Protein AF-A0A8H8QQM5-F1 (afdb_monomer_lite)

Sequence (157 aa):
MSEPQSWDVLRRKTRNLESTIDARLTSYSQLASKIARSADAPSTSSSAPGSAGIYADHTTLDMDASSPPSRKEDLSEHLELESELDSLINQLSEAVDALTTKLDDPETPPTSAQLHAVQRHREVLFDFTRDFRRSKTNLRHAIDRRDLLGNVQGDIK

Organism: NCBI:txid307758

Foldseek 3Di:
DPDLCDLVNLLVVLVVLLVVLVVLLVVLLVLLVVLLVVLVDDP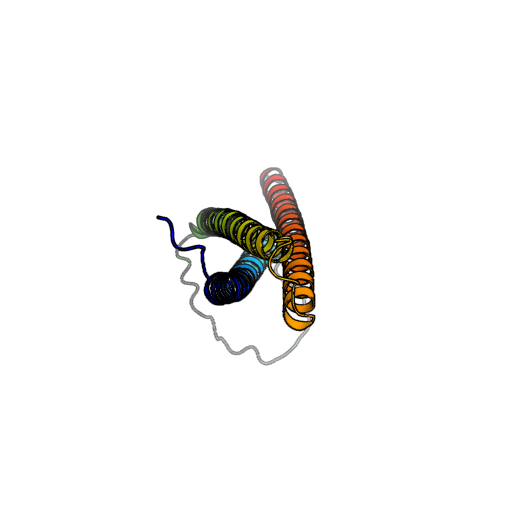PPDDDDDDDDDDDDPPPPDPPCPDDPCNVVSVVVNVVSLVVSVVSLVVSVVSLVSLVVVCVPPVDHDDPVSVVSSVVSVVSSVVSVVSSVVSVVSSVVSVVSSVVVVVVVVPPD

pLDDT: mean 77.69, std 18.28, range [33.56, 96.12]

InterPro domains:
  IPR023601 Golgi SNAP receptor complex, subunit 1 [PTHR21094] (2-156)
  IPR060289 Golgi SNAP receptor complex member, N-terminal domain [PF27017] (6-156)

Radius of gyration: 24.48 Å; chains: 1; bounding box: 76×26×63 Å

Structure (mmCIF, N/CA/C/O backbone):
data_AF-A0A8H8QQM5-F1
#
_entry.id   AF-A0A8H8QQM5-F1
#
loop_
_atom_site.group_PDB
_atom_site.id
_atom_site.type_symbol
_atom_site.label_atom_id
_atom_site.label_alt_id
_atom_site.label_comp_id
_atom_site.label_asym_id
_atom_site.label_entity_id
_atom_site.label_seq_id
_atom_site.pdbx_PDB_ins_code
_atom_site.Cartn_x
_atom_site.Cartn_y
_atom_site.Cartn_z
_atom_site.occupancy
_atom_site.B_iso_or_equiv
_atom_site.auth_seq_id
_atom_site.auth_comp_id
_atom_site.auth_asym_id
_atom_site.auth_atom_id
_atom_site.pdbx_PDB_model_num
ATOM 1 N N . MET A 1 1 ? -27.588 -15.319 13.667 1.00 33.56 1 MET A N 1
ATOM 2 C CA . MET A 1 1 ? -27.041 -14.366 14.652 1.00 33.56 1 MET A CA 1
ATOM 3 C C . MET A 1 1 ? -25.560 -14.242 14.354 1.00 33.56 1 MET A C 1
ATOM 5 O O . MET A 1 1 ? -24.809 -15.128 14.730 1.00 33.56 1 MET A O 1
ATOM 9 N N . SER A 1 2 ? -25.161 -13.251 13.556 1.00 38.47 2 SER A N 1
ATOM 10 C CA . SER A 1 2 ? -23.743 -13.023 13.265 1.00 38.47 2 SER A CA 1
ATOM 11 C C . SER A 1 2 ? -23.111 -12.428 14.517 1.00 38.47 2 SER A C 1
ATOM 13 O O . SER A 1 2 ? -23.523 -11.344 14.928 1.00 38.47 2 SER A O 1
ATOM 15 N N . GLU A 1 3 ? -22.179 -13.142 15.153 1.00 47.31 3 GLU A N 1
ATOM 16 C CA . GLU A 1 3 ? -21.373 -12.558 16.226 1.00 47.31 3 GLU A CA 1
ATOM 17 C C . GLU A 1 3 ? -20.764 -11.254 15.698 1.00 47.31 3 GLU A C 1
ATOM 19 O O . GLU A 1 3 ? -20.135 -11.266 14.631 1.00 47.31 3 GLU A O 1
ATOM 24 N N . PRO A 1 4 ? -20.977 -10.112 16.375 1.00 56.81 4 PRO A N 1
ATOM 25 C CA . PRO A 1 4 ? -20.314 -8.884 15.985 1.00 56.81 4 PRO A CA 1
ATOM 26 C C . PRO A 1 4 ? -18.817 -9.169 16.042 1.00 56.81 4 PRO A C 1
ATOM 28 O O . PRO A 1 4 ? -18.310 -9.536 17.101 1.00 56.81 4 PRO A O 1
ATOM 31 N N . GLN A 1 5 ? -18.124 -9.057 14.904 1.00 66.31 5 GLN A N 1
ATOM 32 C CA . GLN A 1 5 ? -16.678 -9.251 14.871 1.00 66.31 5 GLN A CA 1
ATOM 33 C C . GLN A 1 5 ? -16.055 -8.438 16.010 1.00 66.31 5 GLN A C 1
ATOM 35 O O . GLN A 1 5 ? -16.227 -7.218 16.079 1.00 66.31 5 GLN A O 1
ATOM 40 N N . SER A 1 6 ? -15.418 -9.143 16.946 1.00 80.94 6 SER A N 1
ATOM 41 C CA . SER A 1 6 ? -14.879 -8.532 18.155 1.00 80.94 6 SER A CA 1
ATOM 42 C C . SER A 1 6 ? -13.797 -7.527 17.772 1.00 80.94 6 SER A C 1
ATOM 44 O O . SER A 1 6 ? -12.956 -7.808 16.915 1.00 80.94 6 SER A O 1
ATOM 46 N N . TRP A 1 7 ? -13.812 -6.360 18.415 1.00 83.81 7 TRP A N 1
ATOM 47 C CA . TRP A 1 7 ? -12.834 -5.288 18.227 1.00 83.81 7 TRP A CA 1
ATOM 48 C C . TRP A 1 7 ? -11.385 -5.805 18.171 1.00 83.81 7 TRP A C 1
ATOM 50 O O . TRP A 1 7 ? -10.609 -5.444 17.285 1.00 83.81 7 TRP A O 1
ATOM 60 N N . ASP A 1 8 ? -11.038 -6.729 19.070 1.00 84.12 8 ASP A N 1
ATOM 61 C CA . ASP A 1 8 ? -9.699 -7.316 19.152 1.00 84.12 8 ASP A CA 1
ATOM 62 C C . ASP A 1 8 ? -9.349 -8.219 17.966 1.00 84.12 8 ASP A C 1
ATOM 64 O O . ASP A 1 8 ? -8.169 -8.411 17.659 1.00 84.12 8 ASP A O 1
ATOM 68 N N . VAL A 1 9 ? -10.355 -8.806 17.315 1.00 88.12 9 VAL A N 1
ATOM 69 C CA . VAL A 1 9 ? -10.183 -9.623 16.108 1.00 88.12 9 VAL A CA 1
ATOM 70 C C . VAL A 1 9 ? -9.890 -8.718 14.922 1.00 88.12 9 VAL A C 1
ATOM 72 O O . VAL A 1 9 ? -8.890 -8.941 14.239 1.00 88.12 9 VAL A O 1
ATOM 75 N N . LEU A 1 10 ? -10.689 -7.662 14.719 1.00 87.12 10 LEU A N 1
ATOM 76 C CA . LEU A 1 10 ? -10.424 -6.686 13.660 1.00 87.12 10 LEU A CA 1
ATOM 77 C C . LEU A 1 10 ? -9.056 -6.033 13.850 1.00 87.12 10 LEU A C 1
ATOM 79 O O . LEU A 1 10 ? -8.262 -6.001 12.920 1.00 87.12 10 LEU A O 1
ATOM 83 N N . ARG A 1 11 ? -8.719 -5.611 15.071 1.00 87.75 11 ARG A N 1
ATOM 84 C CA . ARG A 1 11 ? -7.431 -4.969 15.354 1.00 87.75 11 ARG A CA 1
ATOM 85 C C . ARG A 1 11 ? -6.241 -5.883 15.066 1.00 87.75 11 ARG A C 1
ATOM 87 O O . ARG A 1 11 ? -5.220 -5.434 14.542 1.00 87.75 11 ARG A O 1
ATOM 94 N N . ARG A 1 12 ? -6.344 -7.170 15.415 1.00 89.75 12 ARG A N 1
ATOM 95 C CA . ARG A 1 12 ? -5.314 -8.164 15.072 1.00 89.75 12 ARG A CA 1
ATOM 96 C C . ARG A 1 12 ? -5.220 -8.371 13.563 1.00 89.75 12 ARG A C 1
ATOM 98 O O . ARG A 1 12 ? -4.106 -8.412 13.049 1.00 89.75 12 ARG A O 1
ATOM 105 N N . LYS A 1 13 ? -6.360 -8.446 12.867 1.00 90.94 13 LYS A N 1
ATOM 106 C CA . LYS A 1 13 ? -6.416 -8.542 11.402 1.00 90.94 13 LYS A CA 1
ATOM 107 C C . LYS A 1 13 ? -5.733 -7.340 10.743 1.00 90.94 13 LYS A C 1
ATOM 109 O O . LYS A 1 13 ? -4.863 -7.547 9.908 1.00 90.94 13 LYS A O 1
ATOM 114 N N . THR A 1 14 ? -6.043 -6.115 11.170 1.00 92.75 14 THR A N 1
ATOM 115 C CA . THR A 1 14 ? -5.428 -4.875 10.666 1.00 92.75 14 THR A CA 1
ATOM 116 C C . THR A 1 14 ? -3.909 -4.913 10.806 1.00 92.75 14 THR A C 1
ATOM 118 O O . THR A 1 14 ? -3.206 -4.729 9.821 1.00 92.75 14 THR A O 1
ATOM 121 N N . ARG A 1 15 ? -3.379 -5.268 11.984 1.00 92.31 15 ARG A N 1
ATOM 122 C CA . ARG A 1 15 ? -1.922 -5.393 12.182 1.00 92.31 15 ARG A CA 1
ATOM 123 C C . ARG A 1 15 ? -1.267 -6.471 11.323 1.00 92.31 15 ARG A C 1
ATOM 125 O O . ARG A 1 15 ? -0.131 -6.309 10.892 1.00 92.31 15 ARG A O 1
ATOM 132 N N . ASN A 1 16 ? -1.957 -7.587 11.105 1.00 94.38 16 ASN A N 1
ATOM 133 C CA . ASN A 1 16 ? -1.450 -8.650 10.244 1.00 94.38 16 ASN A CA 1
ATOM 134 C C . ASN A 1 16 ? -1.385 -8.188 8.777 1.00 94.38 16 ASN A C 1
ATOM 136 O O . ASN A 1 16 ? -0.372 -8.406 8.111 1.00 94.38 16 ASN A O 1
ATOM 140 N N . LEU A 1 17 ? -2.420 -7.480 8.312 1.00 93.81 17 LEU A N 1
ATOM 141 C CA . LEU A 1 17 ? -2.449 -6.868 6.984 1.00 93.81 17 LEU A CA 1
ATOM 142 C C . LEU A 1 17 ? -1.330 -5.833 6.823 1.00 93.81 17 LEU A C 1
ATOM 144 O O . LEU A 1 17 ? -0.609 -5.897 5.836 1.00 93.81 17 LEU A O 1
ATOM 148 N N . GLU A 1 18 ? -1.115 -4.956 7.808 1.00 94.00 18 GLU A N 1
ATOM 149 C CA . GLU A 1 18 ? 0.001 -3.994 7.804 1.00 94.00 18 GLU A CA 1
ATOM 150 C C . GLU A 1 18 ? 1.359 -4.690 7.652 1.00 94.00 18 GLU A C 1
ATOM 152 O O . GLU A 1 18 ? 2.149 -4.322 6.786 1.00 94.00 18 GLU A O 1
ATOM 157 N N . SER A 1 19 ? 1.618 -5.733 8.448 1.00 94.69 19 SER A N 1
ATOM 158 C CA . SER A 1 19 ? 2.875 -6.489 8.367 1.00 94.69 19 SER A CA 1
ATOM 159 C C . SER A 1 19 ? 3.051 -7.190 7.019 1.00 94.69 19 SER A C 1
ATOM 161 O O . SER A 1 19 ? 4.175 -7.333 6.541 1.00 94.69 19 SER A O 1
ATOM 163 N N . THR A 1 20 ? 1.955 -7.653 6.419 1.00 95.00 20 THR A N 1
ATOM 164 C CA . THR A 1 20 ? 1.980 -8.318 5.113 1.00 95.00 20 THR A CA 1
ATOM 165 C C . THR A 1 20 ? 2.255 -7.306 4.004 1.00 95.00 20 THR A C 1
ATOM 167 O O . THR A 1 20 ? 3.099 -7.560 3.147 1.00 95.00 20 THR A O 1
ATOM 170 N N . ILE A 1 21 ? 1.601 -6.140 4.044 1.00 94.69 21 ILE A N 1
ATOM 171 C CA . ILE A 1 21 ? 1.827 -5.042 3.095 1.00 94.69 21 ILE A CA 1
ATOM 172 C C . ILE A 1 21 ? 3.288 -4.596 3.137 1.00 94.69 21 ILE A C 1
ATOM 174 O O . ILE A 1 21 ? 3.895 -4.470 2.081 1.00 94.69 21 ILE A O 1
ATOM 178 N N . ASP A 1 22 ? 3.875 -4.425 4.322 1.00 94.25 22 ASP A N 1
ATOM 179 C CA . ASP A 1 22 ? 5.274 -4.004 4.465 1.00 94.25 22 ASP A CA 1
ATOM 180 C C . ASP A 1 22 ? 6.262 -5.002 3.827 1.00 94.25 22 ASP A C 1
ATOM 182 O O . ASP A 1 22 ? 7.145 -4.631 3.041 1.00 94.25 22 ASP A O 1
ATOM 186 N N . ALA A 1 23 ? 6.053 -6.300 4.073 1.00 94.88 23 ALA A N 1
ATOM 187 C CA . ALA A 1 23 ? 6.852 -7.359 3.463 1.00 94.88 23 ALA A CA 1
ATOM 188 C C . ALA A 1 23 ? 6.720 -7.363 1.929 1.00 94.88 23 ALA A C 1
ATOM 190 O O . ALA A 1 23 ? 7.724 -7.399 1.214 1.00 94.88 23 ALA A O 1
ATOM 191 N N . ARG A 1 24 ? 5.487 -7.270 1.412 1.00 93.25 24 ARG A N 1
ATOM 192 C CA . ARG A 1 24 ? 5.222 -7.242 -0.034 1.00 93.25 24 ARG A CA 1
ATOM 193 C C . ARG A 1 24 ? 5.751 -5.979 -0.702 1.00 93.25 24 ARG A C 1
ATOM 195 O O . ARG A 1 24 ? 6.317 -6.068 -1.788 1.00 93.25 24 ARG A O 1
ATOM 202 N N . LEU A 1 25 ? 5.640 -4.823 -0.053 1.00 92.75 25 LEU A N 1
ATOM 203 C CA . LEU A 1 25 ? 6.138 -3.547 -0.563 1.00 92.75 25 LEU A CA 1
ATOM 204 C C . LEU A 1 25 ? 7.666 -3.551 -0.667 1.00 92.75 25 LEU A C 1
ATOM 206 O O . LEU A 1 25 ? 8.226 -3.007 -1.624 1.00 92.75 25 LEU A O 1
ATOM 210 N N . THR A 1 26 ? 8.341 -4.212 0.276 1.00 92.00 26 THR A N 1
ATOM 211 C CA . THR A 1 26 ? 9.790 -4.424 0.227 1.00 92.00 26 THR A CA 1
ATOM 212 C C . THR A 1 26 ? 10.178 -5.282 -0.977 1.00 92.00 26 THR A C 1
ATOM 214 O O . THR A 1 26 ? 11.025 -4.864 -1.770 1.00 92.00 26 THR A O 1
ATOM 217 N N . SER A 1 27 ? 9.530 -6.437 -1.173 1.00 91.94 27 SER A N 1
ATOM 218 C CA . SER A 1 27 ? 9.770 -7.301 -2.341 1.00 91.94 27 SER A CA 1
ATOM 219 C C . SER A 1 27 ? 9.490 -6.576 -3.660 1.00 91.94 27 SER A C 1
ATOM 221 O O . SER A 1 27 ? 10.316 -6.599 -4.571 1.00 91.94 27 SER A O 1
ATOM 223 N N . TYR A 1 28 ? 8.374 -5.848 -3.730 1.00 91.50 28 TYR A N 1
ATOM 224 C CA . TYR A 1 28 ? 7.999 -5.028 -4.879 1.00 91.50 28 TYR A CA 1
ATOM 225 C C . TYR A 1 28 ? 9.060 -3.967 -5.194 1.00 91.50 28 TYR A C 1
ATOM 227 O O . TYR A 1 28 ? 9.481 -3.822 -6.338 1.00 91.50 28 TYR A O 1
ATOM 235 N N . SER A 1 29 ? 9.567 -3.260 -4.181 1.00 90.19 29 SER A N 1
ATOM 236 C CA . SER A 1 29 ? 10.592 -2.223 -4.360 1.00 90.19 29 SER A CA 1
ATOM 237 C C . SER A 1 29 ? 11.941 -2.800 -4.806 1.00 90.19 29 SER A C 1
ATOM 239 O O . SER A 1 29 ? 12.641 -2.184 -5.616 1.00 90.19 29 SER A O 1
ATOM 241 N N . GLN A 1 30 ? 12.310 -3.991 -4.323 1.00 89.69 30 GLN A N 1
ATOM 242 C CA . GLN A 1 30 ? 13.516 -4.705 -4.758 1.00 89.69 30 GLN A CA 1
ATOM 243 C C . GLN A 1 30 ? 13.418 -5.131 -6.222 1.00 89.69 30 GLN A C 1
ATOM 245 O O . GLN A 1 30 ? 14.366 -4.942 -6.989 1.00 89.69 30 GLN A O 1
ATOM 250 N N . LEU A 1 31 ? 12.266 -5.667 -6.620 1.00 86.94 31 LEU A N 1
ATOM 251 C CA . LEU A 1 31 ? 12.019 -6.112 -7.982 1.00 86.94 31 LEU A CA 1
ATOM 252 C C . LEU A 1 31 ? 11.901 -4.916 -8.942 1.00 86.94 31 LEU A C 1
ATOM 254 O O . LEU A 1 31 ? 12.527 -4.913 -10.001 1.00 86.94 31 LEU A O 1
ATOM 258 N N . ALA A 1 32 ? 11.241 -3.831 -8.533 1.00 86.44 32 ALA A N 1
ATOM 259 C CA . ALA A 1 32 ? 11.210 -2.578 -9.285 1.00 86.44 32 ALA A CA 1
ATOM 260 C C . ALA A 1 32 ? 12.618 -1.988 -9.474 1.00 86.44 32 ALA A C 1
ATOM 262 O O . ALA A 1 32 ? 12.984 -1.572 -10.575 1.00 86.44 32 ALA A O 1
ATOM 263 N N . SER A 1 33 ? 13.451 -2.027 -8.429 1.00 85.44 33 SER A N 1
ATOM 264 C CA . SER A 1 33 ? 14.862 -1.630 -8.516 1.00 85.44 33 SER A CA 1
ATOM 265 C C . SER A 1 33 ? 15.659 -2.556 -9.435 1.00 85.44 33 SER A C 1
ATOM 267 O O . SER A 1 33 ? 16.533 -2.082 -10.160 1.00 85.44 33 SER A O 1
ATOM 269 N N . LYS A 1 34 ? 15.348 -3.863 -9.455 1.00 85.44 34 LYS A N 1
ATOM 270 C CA . LYS A 1 34 ? 15.949 -4.843 -10.374 1.00 85.44 34 LYS A CA 1
ATOM 271 C C . LYS A 1 34 ? 15.624 -4.540 -11.834 1.00 85.44 34 LYS A C 1
ATOM 273 O O . LYS A 1 34 ? 16.526 -4.575 -12.670 1.00 85.44 34 LYS A O 1
ATOM 278 N N . ILE A 1 35 ? 14.376 -4.192 -12.123 1.00 83.81 35 ILE A N 1
ATOM 279 C CA . ILE A 1 35 ? 13.949 -3.780 -13.460 1.00 83.81 35 ILE A CA 1
ATOM 280 C C . ILE A 1 35 ? 14.642 -2.464 -13.841 1.00 83.81 35 ILE A C 1
ATOM 282 O O . ILE A 1 35 ? 15.206 -2.365 -14.930 1.00 83.81 35 ILE A O 1
ATOM 286 N N . ALA A 1 36 ? 14.704 -1.492 -12.926 1.00 81.50 36 ALA A N 1
ATOM 287 C CA . ALA A 1 36 ? 15.331 -0.197 -13.183 1.00 81.50 36 ALA A CA 1
ATOM 288 C C . ALA A 1 36 ? 16.842 -0.276 -13.442 1.00 81.50 36 ALA A C 1
ATOM 290 O O . ALA A 1 36 ? 17.323 0.321 -14.401 1.00 81.50 36 ALA A O 1
ATOM 291 N N . ARG A 1 37 ? 17.594 -1.057 -12.656 1.00 78.88 37 ARG A N 1
ATOM 292 C CA . ARG A 1 37 ? 19.039 -1.250 -12.887 1.00 78.88 37 ARG A CA 1
ATOM 293 C C . ARG A 1 37 ? 19.338 -1.978 -14.197 1.00 78.88 37 ARG A C 1
ATOM 295 O O . ARG A 1 37 ? 20.370 -1.728 -14.800 1.00 78.88 37 ARG A O 1
ATOM 302 N N . SER A 1 38 ? 18.440 -2.857 -14.652 1.00 70.69 38 SER A N 1
ATOM 303 C CA . SER A 1 38 ? 18.587 -3.512 -15.959 1.00 70.69 38 SER A CA 1
ATOM 304 C C . SER A 1 38 ? 18.393 -2.542 -17.129 1.00 70.69 38 SER A C 1
ATOM 306 O O . SER A 1 38 ? 18.947 -2.768 -18.199 1.00 70.69 38 SER A O 1
ATOM 308 N N . ALA A 1 39 ? 17.629 -1.464 -16.920 1.00 65.25 39 ALA A N 1
ATOM 309 C CA . ALA A 1 39 ? 17.430 -0.404 -17.902 1.00 65.25 39 ALA A CA 1
ATOM 310 C C . ALA A 1 39 ? 18.622 0.561 -17.977 1.00 65.25 39 ALA A C 1
ATOM 312 O O . ALA A 1 39 ? 18.922 1.067 -19.051 1.00 65.25 39 ALA A O 1
ATOM 313 N N . ASP A 1 40 ? 19.279 0.811 -16.841 1.00 62.38 40 ASP A N 1
ATOM 314 C CA . ASP A 1 40 ? 20.391 1.764 -16.719 1.00 62.38 40 ASP A CA 1
ATOM 315 C C . ASP A 1 40 ? 21.770 1.112 -16.913 1.00 62.38 40 ASP A C 1
ATOM 317 O O . ASP A 1 40 ? 22.783 1.799 -16.875 1.00 62.38 40 ASP A O 1
ATOM 321 N N . ALA A 1 41 ? 21.837 -0.213 -17.096 1.00 59.62 41 ALA A N 1
ATOM 322 C CA . ALA A 1 41 ? 23.085 -0.907 -17.388 1.00 59.62 41 ALA A CA 1
ATOM 323 C C . ALA A 1 41 ? 23.567 -0.508 -18.796 1.00 59.62 41 ALA A C 1
ATOM 325 O O . ALA A 1 41 ? 22.970 -0.944 -19.788 1.00 59.62 41 ALA A O 1
ATOM 326 N N . PRO A 1 42 ? 24.638 0.298 -18.929 1.00 51.88 42 PRO A N 1
ATOM 327 C CA . PRO A 1 42 ? 25.186 0.590 -20.238 1.00 51.88 42 PRO A CA 1
ATOM 328 C C . PRO A 1 42 ? 25.701 -0.719 -20.836 1.00 51.88 42 PRO A C 1
ATOM 330 O O . PRO A 1 42 ? 26.433 -1.469 -20.190 1.00 51.88 42 PRO A O 1
ATOM 333 N N . SER A 1 43 ? 25.343 -0.996 -22.090 1.00 49.66 43 SER A N 1
ATOM 334 C CA . SER A 1 43 ? 26.083 -1.963 -22.897 1.00 49.66 43 SER A CA 1
ATOM 335 C C . SER A 1 43 ? 27.472 -1.372 -23.143 1.00 49.66 43 SER A C 1
ATOM 337 O O . SER A 1 43 ? 27.708 -0.729 -24.161 1.00 49.66 43 SER A O 1
ATOM 339 N N . THR A 1 44 ? 28.395 -1.518 -22.192 1.00 48.81 44 THR A N 1
ATOM 340 C CA . THR A 1 44 ? 29.813 -1.221 -22.401 1.00 48.81 44 THR A CA 1
ATOM 341 C C . THR A 1 44 ? 30.416 -2.303 -23.293 1.00 48.81 44 THR A C 1
ATOM 343 O O . THR A 1 44 ? 31.233 -3.116 -22.878 1.00 48.81 44 THR A O 1
ATOM 346 N N . SER A 1 45 ? 30.025 -2.300 -24.566 1.00 52.97 45 SER A N 1
ATOM 347 C CA . SER A 1 45 ? 30.896 -2.729 -25.650 1.00 52.97 45 SER A CA 1
ATOM 348 C C . SER A 1 45 ? 31.649 -1.496 -26.146 1.00 52.97 45 SER A C 1
ATOM 350 O O . SER A 1 45 ? 31.303 -0.899 -27.163 1.00 52.97 45 SER A O 1
ATOM 352 N N . SER A 1 46 ? 32.673 -1.087 -25.407 1.00 41.09 46 SER A N 1
ATOM 353 C CA . SER A 1 46 ? 33.726 -0.246 -25.964 1.00 41.09 46 SER A CA 1
ATOM 354 C C . SER A 1 46 ? 35.055 -0.610 -25.320 1.00 41.09 46 SER A C 1
ATOM 356 O O . SER A 1 46 ? 35.309 -0.404 -24.135 1.00 41.09 46 SER A O 1
ATOM 358 N N . SER A 1 47 ? 35.895 -1.221 -26.149 1.00 45.31 47 SER A N 1
ATOM 359 C CA . SER A 1 47 ? 37.329 -1.335 -25.946 1.00 45.31 47 SER A CA 1
ATOM 360 C C . SER A 1 47 ? 37.942 0.042 -25.639 1.00 45.31 47 SER A C 1
ATOM 362 O O . SER A 1 47 ? 37.452 1.069 -26.101 1.00 45.31 47 SER A O 1
ATOM 364 N N . ALA A 1 48 ? 39.002 0.011 -24.830 1.00 43.62 48 ALA A N 1
ATOM 365 C CA . ALA A 1 48 ? 39.679 1.113 -24.138 1.00 43.62 48 ALA A CA 1
ATOM 366 C C . ALA A 1 48 ? 40.144 2.315 -25.004 1.00 43.62 48 ALA A C 1
ATOM 368 O O . ALA A 1 48 ? 40.115 2.265 -26.233 1.00 43.62 48 ALA A O 1
ATOM 369 N N . PRO A 1 49 ? 40.718 3.356 -24.364 1.00 46.75 49 PRO A N 1
ATOM 370 C CA . PRO A 1 49 ? 42.185 3.371 -24.360 1.00 46.75 49 PRO A CA 1
ATOM 371 C C . PRO A 1 49 ? 42.827 3.797 -23.023 1.00 46.75 49 PRO A C 1
ATOM 373 O O . PRO A 1 49 ? 42.519 4.841 -22.465 1.00 46.75 49 PRO A O 1
ATOM 376 N N . GLY A 1 50 ? 43.787 2.979 -22.576 1.00 47.66 50 GLY A N 1
ATOM 377 C CA . GLY A 1 50 ? 45.035 3.381 -21.913 1.00 47.66 50 GLY A CA 1
ATOM 378 C C . GLY A 1 50 ? 44.988 4.141 -20.581 1.00 47.66 50 GLY A C 1
ATOM 379 O O . GLY A 1 50 ? 44.898 5.359 -20.569 1.00 47.66 50 GLY A O 1
ATOM 380 N N . SER A 1 51 ? 45.284 3.446 -19.478 1.00 43.59 51 SER A N 1
ATOM 381 C CA . SER A 1 51 ? 46.343 3.864 -18.542 1.00 43.59 51 SER A CA 1
ATOM 382 C C . SER A 1 51 ? 46.678 2.719 -17.583 1.00 43.59 51 SER A C 1
ATOM 384 O O . SER A 1 51 ? 45.804 1.972 -17.154 1.00 43.59 51 SER A O 1
ATOM 386 N N . ALA A 1 52 ? 47.969 2.550 -17.324 1.00 49.34 52 ALA A N 1
ATOM 387 C CA . ALA A 1 52 ? 48.591 1.396 -16.697 1.00 49.34 52 ALA A CA 1
ATOM 388 C C . ALA A 1 52 ? 48.175 1.191 -15.230 1.00 49.34 52 ALA A C 1
ATOM 390 O O . ALA A 1 52 ? 48.169 2.127 -14.435 1.00 49.34 52 ALA A O 1
ATOM 391 N N . GLY A 1 53 ? 47.920 -0.063 -14.860 1.00 35.84 53 GLY A N 1
ATOM 392 C CA . GLY A 1 53 ? 47.620 -0.461 -13.491 1.00 35.84 53 GLY A CA 1
ATOM 393 C C . GLY A 1 53 ? 47.654 -1.976 -13.371 1.00 35.84 53 GLY A C 1
ATOM 394 O O . GLY A 1 53 ? 46.713 -2.654 -13.755 1.00 35.84 53 GLY A O 1
ATOM 395 N N . ILE A 1 54 ? 48.796 -2.476 -12.918 1.00 49.94 54 ILE A N 1
ATOM 396 C CA . ILE A 1 54 ? 49.162 -3.868 -12.631 1.00 49.94 54 ILE A CA 1
ATOM 397 C C . ILE A 1 54 ? 48.092 -4.494 -11.692 1.00 49.94 54 ILE A C 1
ATOM 399 O O . ILE A 1 54 ? 47.397 -3.747 -11.020 1.00 49.94 54 ILE A O 1
ATOM 403 N N . TYR A 1 55 ? 47.954 -5.831 -11.673 1.00 44.53 55 TYR A N 1
ATOM 404 C CA . TYR A 1 55 ? 47.020 -6.687 -10.892 1.00 44.53 55 TYR A CA 1
ATOM 405 C C . TYR A 1 55 ? 45.533 -6.698 -11.316 1.00 44.53 55 TYR A C 1
ATOM 407 O O . TYR A 1 55 ? 44.662 -6.157 -10.643 1.00 44.53 55 TYR A O 1
ATOM 415 N N . ALA A 1 56 ? 45.229 -7.446 -12.381 1.00 44.06 56 ALA A N 1
ATOM 416 C CA . ALA A 1 56 ? 43.900 -8.017 -12.593 1.00 44.06 56 ALA A CA 1
ATOM 417 C C . ALA A 1 56 ? 44.044 -9.543 -12.684 1.00 44.06 56 ALA A C 1
ATOM 419 O O . ALA A 1 56 ? 44.481 -10.095 -13.693 1.00 44.06 56 ALA A O 1
ATOM 420 N N . ASP A 1 57 ? 43.766 -10.182 -11.551 1.00 37.91 57 ASP A N 1
ATOM 421 C CA . ASP A 1 57 ? 43.604 -11.620 -11.394 1.00 37.91 57 ASP A CA 1
ATOM 422 C C . ASP A 1 57 ? 42.508 -12.124 -12.341 1.00 37.91 57 ASP A C 1
ATOM 424 O O . ASP A 1 57 ? 41.429 -11.541 -12.449 1.00 37.91 57 ASP A O 1
ATOM 428 N N . HIS A 1 58 ? 42.832 -13.189 -13.065 1.00 47.34 58 HIS A N 1
ATOM 429 C CA . HIS A 1 58 ? 42.023 -13.801 -14.109 1.00 47.34 58 HIS A CA 1
ATOM 430 C C . HIS A 1 58 ? 40.821 -14.587 -13.550 1.00 47.34 58 HIS A C 1
ATOM 432 O O . HIS A 1 58 ? 40.596 -15.735 -13.905 1.00 47.34 58 HIS A O 1
ATOM 438 N N . THR A 1 59 ? 39.983 -14.010 -12.699 1.00 52.09 59 THR A N 1
ATOM 439 C CA . THR A 1 59 ? 38.670 -14.619 -12.442 1.00 52.09 59 THR A CA 1
ATOM 440 C C . THR A 1 59 ? 37.736 -14.288 -13.605 1.00 52.09 59 THR A C 1
ATOM 442 O O . THR A 1 59 ? 36.812 -13.483 -13.507 1.00 52.09 59 THR A O 1
ATOM 445 N N . THR A 1 60 ? 38.006 -14.922 -14.752 1.00 48.59 60 THR A N 1
ATOM 446 C CA . THR A 1 60 ? 37.045 -15.101 -15.839 1.00 48.59 60 THR A CA 1
ATOM 447 C C . THR A 1 60 ? 35.938 -15.995 -15.292 1.00 48.59 60 THR A C 1
ATOM 449 O O . THR A 1 60 ? 35.968 -17.209 -15.458 1.00 48.59 60 THR A O 1
ATOM 452 N N . LEU A 1 61 ? 35.014 -15.406 -14.534 1.00 46.31 61 LEU A N 1
ATOM 453 C CA . LEU A 1 61 ? 33.814 -16.102 -14.105 1.00 46.31 61 LEU A CA 1
ATOM 454 C C . LEU A 1 61 ? 33.047 -16.471 -15.365 1.00 46.31 61 LEU A C 1
ATOM 456 O O . LEU A 1 61 ? 32.607 -15.601 -16.119 1.00 46.31 61 LEU A O 1
ATOM 460 N N . ASP A 1 62 ? 32.987 -17.778 -15.586 1.00 43.66 62 ASP A N 1
ATOM 461 C CA . ASP A 1 62 ? 32.280 -18.436 -16.659 1.00 43.66 62 ASP A CA 1
ATOM 462 C C . ASP A 1 62 ? 30.904 -17.809 -16.844 1.00 43.66 62 ASP A C 1
ATOM 464 O O . ASP A 1 62 ? 30.005 -17.873 -16.002 1.00 43.66 62 ASP A O 1
ATOM 468 N N . MET A 1 63 ? 30.784 -17.152 -17.986 1.00 59.88 63 MET A N 1
ATOM 469 C CA . MET A 1 63 ? 29.548 -16.655 -18.530 1.00 59.88 63 MET A CA 1
ATOM 470 C C . MET A 1 63 ? 28.731 -17.876 -18.965 1.00 59.88 63 MET A C 1
ATOM 472 O O . MET A 1 63 ? 28.779 -18.276 -20.127 1.00 59.88 63 MET A O 1
ATOM 476 N N . ASP A 1 64 ? 27.976 -18.471 -18.034 1.00 39.84 64 ASP A N 1
ATOM 477 C CA . ASP A 1 64 ? 26.804 -19.283 -18.376 1.00 39.84 64 ASP A CA 1
ATOM 478 C C . ASP A 1 64 ? 25.738 -18.335 -18.942 1.00 39.84 64 ASP A C 1
ATOM 480 O O . ASP A 1 64 ? 24.796 -17.897 -18.282 1.00 39.84 64 ASP A O 1
ATOM 484 N N . ALA A 1 65 ? 25.962 -17.936 -20.194 1.00 50.44 65 ALA A N 1
ATOM 485 C CA . ALA A 1 65 ? 25.004 -17.267 -21.052 1.00 50.44 65 ALA A CA 1
ATOM 486 C C . ALA A 1 65 ? 23.943 -18.276 -21.506 1.00 50.44 65 ALA A C 1
ATOM 488 O O . ALA A 1 65 ? 23.785 -18.569 -22.692 1.00 50.44 65 ALA A O 1
ATOM 489 N N . SER A 1 66 ? 23.172 -18.775 -20.551 1.00 43.72 66 SER A N 1
ATOM 490 C CA . SER A 1 66 ? 21.833 -19.261 -20.823 1.00 43.72 66 SER A CA 1
ATOM 491 C C . SER A 1 66 ? 20.949 -18.024 -21.033 1.00 43.72 66 SER A C 1
ATOM 493 O O . SER A 1 66 ? 20.793 -17.205 -20.135 1.00 43.72 66 SER A O 1
ATOM 495 N N . SER A 1 67 ? 20.489 -17.848 -22.276 1.00 50.78 67 SER A N 1
ATOM 496 C CA . SER A 1 67 ? 19.659 -16.761 -22.835 1.00 50.78 67 SER A CA 1
ATOM 497 C C . SER A 1 67 ? 18.690 -16.042 -21.874 1.00 50.78 67 SER A C 1
ATOM 499 O O . SER A 1 67 ? 18.259 -16.639 -20.902 1.00 50.78 67 SER A O 1
ATOM 501 N N . PRO A 1 68 ? 18.247 -14.803 -22.186 1.00 53.66 68 PRO A N 1
ATOM 502 C CA . PRO A 1 68 ? 17.307 -14.019 -21.379 1.00 53.66 68 PRO A CA 1
ATOM 503 C C . PRO A 1 68 ? 15.813 -14.316 -21.679 1.00 53.66 68 PRO A C 1
ATOM 505 O O . PRO A 1 68 ? 15.246 -13.671 -22.567 1.00 53.66 68 PRO A O 1
ATOM 508 N N . PRO A 1 69 ? 15.111 -15.183 -20.919 1.00 44.84 69 PRO A N 1
ATOM 509 C CA . PRO A 1 69 ? 13.652 -15.154 -20.796 1.00 44.84 69 PRO A CA 1
ATOM 510 C C . PRO A 1 69 ? 13.175 -14.245 -19.642 1.00 44.84 69 PRO A C 1
ATOM 512 O O . PRO A 1 69 ? 12.019 -13.830 -19.618 1.00 44.84 69 PRO A O 1
ATOM 515 N N . SER A 1 70 ? 14.072 -13.808 -18.752 1.00 59.75 70 SER A N 1
ATOM 516 C CA . SER A 1 70 ? 13.700 -13.229 -17.450 1.00 59.75 70 SER A CA 1
ATOM 517 C C . SER A 1 70 ? 13.075 -11.829 -17.477 1.00 59.75 70 SER A C 1
ATOM 519 O O . SER A 1 70 ? 12.478 -11.417 -16.495 1.00 59.75 70 SER A O 1
ATOM 521 N N . ARG A 1 71 ? 13.164 -11.058 -18.573 1.00 67.12 71 ARG A N 1
ATOM 522 C CA . ARG A 1 71 ? 12.658 -9.662 -18.587 1.00 67.12 71 ARG A CA 1
ATOM 523 C C . ARG A 1 71 ? 11.136 -9.561 -18.573 1.00 67.12 71 ARG A C 1
ATOM 525 O O . ARG A 1 71 ? 10.584 -8.676 -17.926 1.00 67.12 71 ARG A O 1
ATOM 532 N N . LYS A 1 72 ? 10.463 -10.416 -19.349 1.00 73.38 72 LYS A N 1
ATOM 533 C CA . LYS A 1 72 ? 8.993 -10.450 -19.386 1.00 73.38 72 LYS A CA 1
ATOM 534 C C . LYS A 1 72 ? 8.443 -11.101 -18.122 1.00 73.38 72 LYS A C 1
ATOM 536 O O . LYS A 1 72 ? 7.409 -10.662 -17.638 1.00 73.38 72 LYS A O 1
ATOM 541 N N . GLU A 1 73 ? 9.159 -12.084 -17.584 1.00 81.12 73 GLU A N 1
ATOM 542 C CA . GLU A 1 73 ? 8.852 -12.720 -16.302 1.00 81.12 73 GLU A CA 1
ATOM 543 C C . GLU A 1 73 ? 8.987 -11.722 -15.146 1.00 81.12 73 GLU A C 1
ATOM 545 O O . GLU A 1 73 ? 8.018 -11.545 -14.422 1.00 81.12 73 GLU A O 1
ATOM 550 N N . ASP A 1 74 ? 10.090 -10.962 -15.060 1.00 84.00 74 ASP A N 1
ATOM 551 C CA . ASP A 1 74 ? 10.285 -9.913 -14.044 1.00 84.00 74 ASP A CA 1
ATOM 552 C C . ASP A 1 74 ? 9.154 -8.863 -14.103 1.00 84.00 74 ASP A C 1
ATOM 554 O O . ASP A 1 74 ? 8.606 -8.469 -13.080 1.00 84.00 74 ASP A O 1
ATOM 558 N N . LEU A 1 75 ? 8.757 -8.411 -15.301 1.00 83.62 75 LEU A N 1
ATOM 559 C CA . LEU A 1 75 ? 7.617 -7.493 -15.457 1.00 83.62 75 LEU A CA 1
ATOM 560 C C . LEU A 1 75 ? 6.276 -8.130 -15.061 1.00 83.62 75 LEU A C 1
ATOM 562 O O . LEU A 1 75 ? 5.404 -7.430 -14.555 1.00 83.62 75 LEU A O 1
ATOM 566 N N . SER A 1 76 ? 6.090 -9.425 -15.320 1.00 87.44 76 SER A N 1
ATOM 567 C CA . SER A 1 76 ? 4.847 -10.134 -14.988 1.00 87.44 76 SER A CA 1
ATOM 568 C C . SER A 1 76 ? 4.736 -10.343 -13.478 1.00 87.44 76 SER A C 1
ATOM 570 O O . SER A 1 76 ? 3.731 -9.956 -12.892 1.00 87.44 76 SER A O 1
ATOM 572 N N . GLU A 1 77 ? 5.805 -10.823 -12.837 1.00 89.19 77 GLU A N 1
ATOM 573 C CA . GLU A 1 77 ? 5.915 -10.957 -11.378 1.00 89.19 77 GLU A CA 1
ATOM 574 C C . GLU A 1 77 ? 5.714 -9.601 -10.688 1.00 89.19 77 GLU A C 1
ATOM 576 O O . GLU A 1 77 ? 5.000 -9.488 -9.692 1.00 89.19 77 GLU A O 1
ATOM 581 N N . HIS A 1 78 ? 6.273 -8.533 -11.264 1.00 87.94 78 HIS A N 1
ATOM 582 C CA . HIS A 1 78 ? 6.029 -7.177 -10.794 1.00 87.94 78 HIS A CA 1
ATOM 583 C C . HIS A 1 78 ? 4.535 -6.812 -10.798 1.00 87.94 78 HIS A C 1
ATOM 585 O O . HIS A 1 78 ? 4.032 -6.270 -9.814 1.00 87.94 78 HIS A O 1
ATOM 591 N N . LEU A 1 79 ? 3.832 -7.051 -11.910 1.00 89.56 79 LEU A N 1
ATOM 592 C CA . LEU A 1 79 ? 2.409 -6.723 -12.053 1.00 89.56 79 LEU A CA 1
ATOM 593 C C . LEU A 1 79 ? 1.530 -7.559 -11.115 1.00 89.56 79 LEU A C 1
ATOM 595 O O . LEU A 1 79 ? 0.544 -7.050 -10.582 1.00 89.56 79 LEU A O 1
ATOM 599 N N . GLU A 1 80 ? 1.896 -8.817 -10.877 1.00 92.12 80 GLU A N 1
ATOM 600 C CA . GLU A 1 80 ? 1.228 -9.676 -9.899 1.00 92.12 80 GLU A CA 1
ATOM 601 C C . GLU A 1 80 ? 1.376 -9.119 -8.477 1.00 92.12 80 GLU A C 1
ATOM 603 O O . GLU A 1 80 ? 0.374 -8.955 -7.778 1.00 92.12 80 GLU A O 1
ATOM 608 N N . LEU A 1 81 ? 2.594 -8.728 -8.079 1.00 91.94 81 LEU A N 1
ATOM 609 C CA . LEU A 1 81 ? 2.843 -8.073 -6.790 1.00 91.94 81 LEU A CA 1
ATOM 610 C C . LEU A 1 81 ? 2.119 -6.725 -6.675 1.00 91.94 81 LEU A C 1
ATOM 612 O O . LEU A 1 81 ? 1.640 -6.375 -5.597 1.00 91.94 81 LEU A O 1
ATOM 616 N N . GLU A 1 82 ? 2.018 -5.971 -7.772 1.00 91.50 82 GLU A N 1
ATOM 617 C CA . GLU A 1 82 ? 1.249 -4.726 -7.833 1.00 91.50 82 GLU A CA 1
ATOM 618 C C . GLU A 1 82 ? -0.231 -4.983 -7.513 1.00 91.50 82 GLU A C 1
ATOM 620 O O . GLU A 1 82 ? -0.806 -4.308 -6.659 1.00 91.50 82 GLU A O 1
ATOM 625 N N . SER A 1 83 ? -0.829 -5.995 -8.148 1.00 94.00 83 SER A N 1
ATOM 626 C CA . SER A 1 83 ? -2.220 -6.386 -7.908 1.00 94.00 83 SER A CA 1
ATOM 627 C C . SER A 1 83 ? -2.439 -6.930 -6.493 1.00 94.00 83 SER A C 1
ATOM 629 O O . SER A 1 83 ? -3.480 -6.660 -5.889 1.00 94.00 83 SER A O 1
ATOM 631 N N . GLU A 1 84 ? -1.490 -7.701 -5.953 1.00 94.94 84 GLU A N 1
ATOM 632 C CA . GLU A 1 84 ? -1.553 -8.209 -4.578 1.00 94.94 84 GLU A CA 1
ATOM 633 C C . GLU A 1 84 ? -1.509 -7.049 -3.573 1.00 94.94 84 GLU A C 1
ATOM 635 O O . GLU A 1 84 ? -2.337 -6.996 -2.664 1.00 94.94 84 GLU A O 1
ATOM 640 N N . LEU A 1 85 ? -0.606 -6.080 -3.764 1.00 94.00 85 LEU A N 1
ATOM 641 C CA . LEU A 1 85 ? -0.500 -4.888 -2.917 1.00 94.00 85 LEU A CA 1
ATOM 642 C C . LEU A 1 85 ? -1.755 -4.016 -2.976 1.00 94.00 85 LEU A C 1
ATOM 644 O O . LEU A 1 85 ? -2.246 -3.614 -1.923 1.00 94.00 85 LEU A O 1
ATOM 648 N N . ASP A 1 86 ? -2.311 -3.771 -4.166 1.00 95.00 86 ASP A N 1
ATOM 649 C CA . ASP A 1 86 ? -3.582 -3.050 -4.314 1.00 95.00 86 ASP A CA 1
ATOM 650 C C . ASP A 1 86 ? -4.714 -3.771 -3.553 1.00 95.00 86 ASP A C 1
ATOM 652 O O . ASP A 1 86 ? -5.466 -3.147 -2.801 1.00 95.00 86 ASP A O 1
ATOM 656 N N . SER A 1 87 ? -4.806 -5.101 -3.670 1.00 96.12 87 SER A N 1
ATOM 657 C CA . SER A 1 87 ? -5.781 -5.901 -2.916 1.00 96.12 87 SER A CA 1
ATOM 658 C C . SER A 1 87 ? -5.565 -5.805 -1.401 1.00 96.12 87 SER A C 1
ATOM 660 O O . SER A 1 87 ? -6.521 -5.588 -0.656 1.00 96.12 87 SER A O 1
ATOM 662 N N . LEU A 1 88 ? -4.327 -5.945 -0.923 1.00 94.19 88 LEU A N 1
ATOM 663 C CA . LEU A 1 88 ? -4.007 -5.889 0.505 1.00 94.19 88 LEU A CA 1
ATOM 664 C C . LEU A 1 88 ? -4.279 -4.504 1.106 1.00 94.19 88 LEU A C 1
ATOM 666 O O . LEU A 1 88 ? -4.844 -4.418 2.196 1.00 94.19 88 LEU A O 1
ATOM 670 N N . ILE A 1 89 ? -3.932 -3.426 0.396 1.00 94.56 89 ILE A N 1
ATOM 671 C CA . ILE A 1 89 ? -4.212 -2.045 0.820 1.00 94.56 89 ILE A CA 1
ATOM 672 C C . ILE A 1 89 ? -5.725 -1.809 0.900 1.00 94.56 89 ILE A C 1
ATOM 674 O O . ILE A 1 89 ? -6.201 -1.247 1.887 1.00 94.56 89 ILE A O 1
ATOM 678 N N . ASN A 1 90 ? -6.497 -2.293 -0.078 1.00 95.56 90 ASN A N 1
ATOM 679 C CA . ASN A 1 90 ? -7.959 -2.206 -0.042 1.00 95.56 90 ASN A CA 1
ATOM 680 C C . ASN A 1 90 ? -8.550 -2.983 1.146 1.00 95.56 90 ASN A C 1
ATOM 682 O O . ASN A 1 90 ? -9.410 -2.463 1.854 1.00 95.56 90 ASN A O 1
ATOM 686 N N . GLN A 1 91 ? -8.048 -4.191 1.422 1.00 94.56 91 GLN A N 1
ATOM 687 C CA . GLN A 1 91 ? -8.466 -4.976 2.589 1.00 94.56 91 GLN A CA 1
ATOM 688 C C . GLN A 1 91 ? -8.102 -4.296 3.916 1.00 94.56 91 GLN A C 1
ATOM 690 O O . GLN A 1 91 ? -8.864 -4.388 4.882 1.00 94.56 91 GLN A O 1
ATOM 695 N N . LEU A 1 92 ? -6.948 -3.619 3.988 1.00 92.81 92 LEU A N 1
ATOM 696 C CA . LEU A 1 92 ? -6.560 -2.838 5.161 1.00 92.81 92 LEU A CA 1
ATOM 697 C C . LEU A 1 92 ? -7.505 -1.648 5.353 1.00 92.81 92 LEU A C 1
ATOM 699 O O . LEU A 1 92 ? -7.955 -1.428 6.475 1.00 92.81 92 LEU A O 1
ATOM 703 N N . SER A 1 93 ? -7.847 -0.931 4.277 1.00 94.50 93 SER A N 1
ATOM 704 C CA . SER A 1 93 ? -8.830 0.160 4.317 1.00 94.50 93 SER A CA 1
ATOM 705 C C . SER A 1 93 ? -10.168 -0.323 4.867 1.00 94.50 93 SER A C 1
ATOM 707 O O . SER A 1 93 ? -10.648 0.223 5.853 1.00 94.50 93 SER A O 1
ATOM 709 N N . GLU A 1 94 ? -10.716 -1.408 4.315 1.00 94.50 94 GLU A N 1
ATOM 710 C CA . GLU A 1 94 ? -11.986 -1.982 4.774 1.00 94.50 94 GLU A CA 1
ATOM 711 C C . GLU A 1 94 ? -11.926 -2.398 6.254 1.00 94.50 94 GLU A C 1
ATOM 713 O O . GLU A 1 94 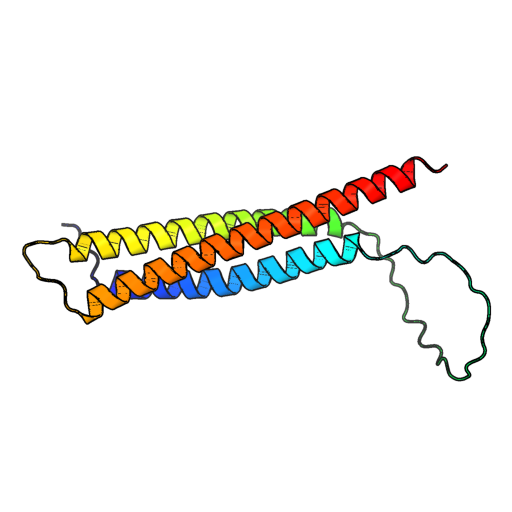? -12.865 -2.165 7.016 1.00 94.50 94 GLU A O 1
ATOM 718 N N . ALA A 1 95 ? -10.802 -2.971 6.700 1.00 92.31 95 ALA A N 1
ATOM 719 C CA . ALA A 1 95 ? -10.612 -3.324 8.104 1.00 92.31 95 ALA A CA 1
ATOM 720 C C . ALA A 1 95 ? -10.560 -2.085 9.018 1.00 92.31 95 ALA A C 1
ATOM 722 O O . ALA A 1 95 ? -11.116 -2.114 10.117 1.00 92.31 95 ALA A O 1
ATOM 723 N N . VAL A 1 96 ? -9.912 -0.999 8.586 1.00 92.56 96 VAL A N 1
ATOM 724 C CA . VAL A 1 96 ? -9.850 0.275 9.326 1.00 92.56 96 VAL A CA 1
ATOM 725 C C . VAL A 1 96 ? -11.207 0.980 9.354 1.00 92.56 96 VAL A C 1
ATOM 727 O O . VAL A 1 96 ? -11.583 1.542 10.388 1.00 92.56 96 VAL A O 1
ATOM 730 N N . ASP A 1 97 ? -11.971 0.910 8.270 1.00 92.69 97 ASP A N 1
ATOM 731 C CA . ASP A 1 97 ? -13.327 1.452 8.200 1.00 92.69 97 ASP A CA 1
ATOM 732 C C . ASP A 1 97 ? -14.268 0.672 9.120 1.00 92.69 97 ASP A C 1
ATOM 734 O O . ASP A 1 97 ? -14.968 1.272 9.931 1.00 92.69 97 ASP A O 1
ATOM 738 N N . ALA A 1 98 ? -14.197 -0.662 9.116 1.00 90.38 98 ALA A N 1
ATOM 739 C CA . ALA A 1 98 ? -14.969 -1.498 10.031 1.00 90.38 98 ALA A CA 1
ATOM 740 C C . ALA A 1 98 ? -14.604 -1.261 11.510 1.00 90.38 98 ALA A C 1
ATOM 742 O O . ALA A 1 98 ? -15.489 -1.267 12.369 1.00 90.38 98 ALA A O 1
ATOM 743 N N . LEU A 1 99 ? -13.323 -1.008 11.822 1.00 88.75 99 LEU A N 1
ATOM 744 C CA . LEU A 1 99 ? -12.910 -0.545 13.152 1.00 88.75 99 LEU A CA 1
ATOM 745 C C . LEU A 1 99 ? -13.549 0.820 13.468 1.00 88.75 99 LEU A C 1
ATOM 747 O O . LEU A 1 99 ? -14.125 0.995 14.536 1.00 88.75 99 LEU A O 1
ATOM 751 N N . THR A 1 100 ? -13.503 1.774 12.539 1.00 89.50 100 THR A N 1
ATOM 752 C CA . THR A 1 100 ? -14.112 3.101 12.728 1.00 89.50 100 THR A CA 1
ATOM 753 C C . THR A 1 100 ? -15.608 2.992 13.022 1.00 89.50 100 THR A C 1
ATOM 755 O O . THR A 1 100 ? -16.063 3.514 14.032 1.00 89.50 100 THR A O 1
ATOM 758 N N . THR A 1 101 ? -16.361 2.244 12.212 1.00 89.00 101 THR A N 1
ATOM 759 C CA . THR A 1 101 ? -17.810 2.063 12.394 1.00 89.00 101 THR A CA 1
ATOM 760 C C . THR A 1 101 ? -18.153 1.464 13.758 1.00 89.00 101 THR A C 1
ATOM 762 O O . THR A 1 101 ? -19.200 1.768 14.319 1.00 89.00 101 THR A O 1
ATOM 765 N N . LYS A 1 102 ? -17.274 0.625 14.321 1.00 82.56 102 LYS A N 1
ATO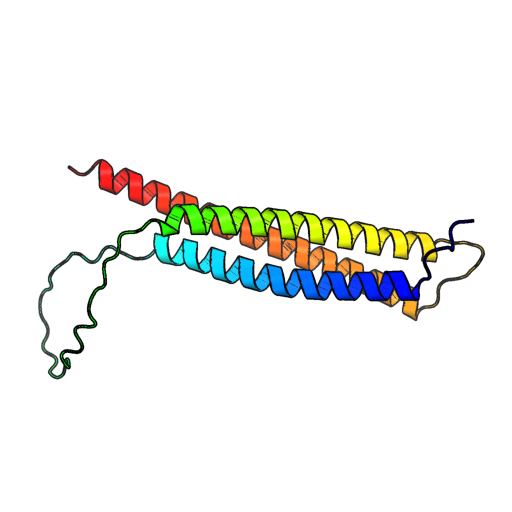M 766 C CA . LYS A 1 102 ? -17.441 0.092 15.680 1.00 82.56 102 LYS A CA 1
ATOM 767 C C . LYS A 1 102 ? -17.214 1.136 16.773 1.00 82.56 102 LYS A C 1
ATOM 769 O O . LYS A 1 102 ? -17.780 0.985 17.847 1.00 82.56 102 LYS A O 1
ATOM 774 N N . LEU A 1 103 ? -16.388 2.152 16.529 1.00 84.69 103 LEU A N 1
ATOM 775 C CA . LEU A 1 103 ? -16.161 3.258 17.468 1.00 84.69 103 LEU A CA 1
ATOM 776 C C . LEU A 1 103 ? -17.266 4.315 17.409 1.00 84.69 103 LEU A C 1
ATOM 778 O O . LEU A 1 103 ? -17.424 5.058 18.372 1.00 84.69 103 LEU A O 1
ATOM 782 N N . ASP A 1 104 ? -18.013 4.363 16.308 1.00 83.06 104 ASP A N 1
ATOM 783 C CA . ASP A 1 104 ? -19.149 5.267 16.118 1.00 83.06 104 ASP A CA 1
ATOM 784 C C . ASP A 1 104 ? -20.450 4.744 16.768 1.00 83.06 104 ASP A C 1
ATOM 786 O O . ASP A 1 104 ? -21.494 5.386 16.648 1.00 83.06 104 ASP A O 1
ATOM 790 N N . ASP A 1 105 ? -20.413 3.591 17.453 1.00 80.44 105 ASP A N 1
ATOM 791 C CA . ASP A 1 105 ? -21.570 3.021 18.154 1.00 80.44 105 ASP A CA 1
ATOM 792 C C . ASP A 1 105 ? -21.950 3.887 19.379 1.00 80.44 105 ASP A C 1
ATOM 794 O O . ASP A 1 105 ? -21.178 3.959 20.342 1.00 80.44 105 ASP A O 1
ATOM 798 N N . PRO A 1 106 ? -23.128 4.546 19.383 1.00 72.75 106 PRO A N 1
ATOM 799 C CA . PRO A 1 106 ? -23.532 5.452 20.458 1.00 72.75 106 PRO A CA 1
ATOM 800 C C . PRO A 1 106 ? -23.785 4.745 21.797 1.00 72.75 106 PRO A C 1
ATOM 802 O O . PRO A 1 106 ? -23.783 5.408 22.834 1.00 72.75 106 PRO A O 1
ATOM 805 N N . GLU A 1 107 ? -23.993 3.424 21.797 1.00 72.81 107 GLU A N 1
ATOM 806 C CA . GLU A 1 107 ? -24.244 2.634 23.011 1.00 72.81 107 GLU A CA 1
ATOM 807 C C . GLU A 1 107 ? -22.958 2.363 23.811 1.00 72.81 107 GLU A C 1
ATOM 809 O O . GLU A 1 107 ? -23.008 2.129 25.021 1.00 72.81 107 GLU A O 1
ATOM 814 N N . THR A 1 108 ? -21.786 2.423 23.168 1.00 74.06 108 THR A N 1
ATOM 815 C CA . THR A 1 108 ? -20.494 2.166 23.817 1.00 74.06 108 THR A CA 1
ATOM 816 C C . THR A 1 108 ? -19.491 3.274 23.509 1.00 74.06 108 THR A C 1
ATOM 818 O O . THR A 1 108 ? -18.899 3.271 22.429 1.00 74.06 108 THR A O 1
ATOM 821 N N . PRO A 1 109 ? -19.231 4.206 24.448 1.00 74.88 109 PRO A N 1
ATOM 822 C CA . PRO A 1 109 ? -18.279 5.279 24.206 1.00 74.88 109 PRO A CA 1
ATOM 823 C C . PRO A 1 109 ? -16.872 4.705 23.964 1.00 74.88 109 PRO A C 1
ATOM 825 O O . PRO A 1 109 ? -16.388 3.898 24.768 1.00 74.88 109 PRO A O 1
ATOM 828 N N . PRO A 1 110 ? -16.189 5.116 22.882 1.00 80.00 110 PRO A N 1
ATOM 829 C CA . PRO A 1 110 ? -14.884 4.583 22.541 1.00 80.00 110 PRO A CA 1
ATOM 830 C C . PRO A 1 110 ? -13.825 5.053 23.539 1.00 80.00 110 PRO A C 1
ATOM 832 O O . PRO A 1 110 ? -13.771 6.213 23.950 1.00 80.00 110 PRO A O 1
ATOM 835 N N . THR A 1 111 ? -12.932 4.145 23.921 1.00 86.06 111 THR A N 1
ATOM 836 C CA . THR A 1 111 ? -11.807 4.486 24.797 1.00 86.06 111 THR A CA 1
ATOM 837 C C . THR A 1 111 ? -10.758 5.308 24.041 1.00 86.06 111 THR A C 1
ATOM 839 O O . THR A 1 111 ? -10.551 5.133 22.839 1.00 86.06 111 THR A O 1
ATOM 842 N N . SER A 1 112 ? -10.017 6.166 24.751 1.00 87.31 112 SER A N 1
ATOM 843 C CA . SER A 1 112 ? -8.915 6.948 24.159 1.00 87.31 112 SER A CA 1
ATOM 844 C C . SER A 1 112 ? -7.898 6.054 23.426 1.00 87.31 112 SER A C 1
ATOM 846 O O . SER A 1 112 ? -7.478 6.373 22.315 1.00 87.31 112 SER A O 1
ATOM 848 N N . ALA A 1 113 ? -7.581 4.876 23.974 1.00 86.06 113 ALA A N 1
ATOM 849 C CA . ALA A 1 113 ? -6.696 3.906 23.329 1.00 86.06 113 ALA A CA 1
ATOM 850 C C . ALA A 1 113 ? -7.243 3.375 21.988 1.00 86.06 113 ALA A C 1
ATOM 852 O O . ALA A 1 113 ? -6.467 3.163 21.056 1.00 86.06 113 ALA A O 1
ATOM 853 N N . GLN A 1 114 ? -8.560 3.171 21.872 1.00 87.50 114 GLN A N 1
ATOM 854 C CA . GLN A 1 114 ? -9.207 2.749 20.626 1.00 87.50 114 GLN A CA 1
ATOM 855 C C . GLN A 1 114 ? -9.164 3.858 19.571 1.00 87.50 114 GLN A C 1
ATOM 857 O O . GLN A 1 114 ? -8.777 3.588 18.435 1.00 87.50 114 GLN A O 1
ATOM 862 N N . LEU A 1 115 ? -9.468 5.102 19.956 1.00 88.81 115 LEU A N 1
ATOM 863 C CA . LEU A 1 115 ? -9.396 6.263 19.061 1.00 88.81 115 LEU A CA 1
ATOM 864 C C . LEU A 1 115 ? -7.974 6.465 18.518 1.00 88.81 115 LEU A C 1
ATOM 866 O O . LEU A 1 115 ? -7.780 6.578 17.308 1.00 88.81 115 LEU A O 1
ATOM 870 N N . HIS A 1 116 ? -6.966 6.429 19.397 1.00 91.19 116 HIS A N 1
ATOM 871 C CA . HIS A 1 116 ? -5.563 6.523 18.987 1.00 91.19 116 HIS A CA 1
ATOM 872 C C . HIS A 1 116 ? -5.137 5.361 18.084 1.00 91.19 116 HIS A C 1
ATOM 874 O O . HIS A 1 116 ? -4.380 5.572 17.137 1.00 91.19 116 HIS A O 1
ATOM 880 N N . ALA A 1 117 ? -5.620 4.142 18.344 1.00 89.44 117 ALA A N 1
ATOM 881 C CA . ALA A 1 117 ? -5.313 2.993 17.500 1.00 89.44 117 ALA A CA 1
ATOM 882 C C . ALA A 1 117 ? -5.862 3.168 16.076 1.00 89.44 117 ALA A C 1
ATOM 884 O O . ALA A 1 117 ? -5.106 2.992 15.124 1.00 89.44 117 ALA A O 1
ATOM 885 N N . VAL A 1 118 ? -7.133 3.558 15.914 1.00 90.12 118 VAL A N 1
ATOM 886 C CA . VAL A 1 118 ? -7.725 3.811 14.583 1.00 90.12 118 VAL A CA 1
ATOM 887 C C . VAL A 1 118 ? -6.992 4.932 13.866 1.00 90.12 118 VAL A C 1
ATOM 889 O O . VAL A 1 118 ? -6.649 4.785 12.696 1.00 90.12 118 VAL A O 1
ATOM 892 N N . GLN A 1 119 ? -6.704 6.026 14.572 1.00 93.00 119 GLN A N 1
ATOM 893 C CA . GLN A 1 119 ? -5.957 7.141 14.005 1.00 93.00 119 GLN A CA 1
ATOM 894 C C . GLN A 1 119 ? -4.597 6.683 13.469 1.00 93.00 119 GLN A C 1
ATOM 896 O O . GLN A 1 119 ? -4.245 6.992 12.331 1.00 93.00 119 GLN A O 1
ATOM 901 N N . ARG A 1 120 ? -3.868 5.873 14.244 1.00 94.19 120 ARG A N 1
ATOM 902 C CA . ARG A 1 120 ? -2.577 5.334 13.815 1.00 94.19 120 ARG A CA 1
ATOM 903 C C . ARG A 1 120 ? -2.707 4.432 12.589 1.00 94.19 120 ARG A C 1
ATOM 905 O O . ARG A 1 120 ? -1.902 4.548 11.673 1.00 94.19 120 ARG A O 1
ATOM 912 N N . HIS A 1 121 ? -3.714 3.563 12.555 1.00 93.31 121 HIS A N 1
ATOM 913 C CA . HIS A 1 121 ? -3.960 2.692 11.406 1.00 93.31 121 HIS A CA 1
ATOM 914 C C . HIS A 1 121 ? -4.286 3.490 10.132 1.00 93.31 121 HIS A C 1
ATOM 916 O O . HIS A 1 121 ? -3.834 3.128 9.048 1.00 93.31 121 HIS A O 1
ATOM 922 N N . ARG A 1 122 ? -5.001 4.618 10.250 1.00 93.75 122 ARG A N 1
ATOM 923 C CA . ARG A 1 122 ? -5.265 5.531 9.123 1.00 93.75 122 ARG A CA 1
ATOM 924 C C . ARG A 1 122 ? -4.000 6.207 8.599 1.00 93.75 122 ARG A C 1
ATOM 926 O O . ARG A 1 122 ? -3.822 6.293 7.389 1.00 93.75 122 ARG A O 1
ATOM 933 N N . GLU A 1 123 ? -3.126 6.672 9.490 1.00 95.88 123 GLU A N 1
ATOM 934 C CA . GLU A 1 123 ? -1.826 7.242 9.105 1.00 95.88 123 GLU A CA 1
ATOM 935 C C . GLU A 1 123 ? -0.972 6.215 8.358 1.00 95.88 123 GLU A C 1
ATOM 937 O O . GLU A 1 123 ? -0.460 6.502 7.280 1.00 95.88 123 GLU A O 1
ATOM 942 N N . VAL A 1 124 ? -0.886 4.996 8.897 1.00 94.00 124 VAL A N 1
ATOM 943 C CA . VAL A 1 124 ? -0.126 3.894 8.295 1.00 94.00 124 VAL A CA 1
ATOM 944 C C . VAL A 1 124 ? -0.687 3.519 6.918 1.00 94.00 124 VAL A C 1
ATOM 946 O O . VAL A 1 124 ? 0.075 3.385 5.963 1.00 94.00 124 VAL A O 1
ATOM 949 N N . LEU A 1 125 ? -2.014 3.419 6.774 1.00 93.00 125 LEU A N 1
ATOM 950 C CA . LEU A 1 125 ? -2.669 3.186 5.481 1.00 93.00 125 LEU A CA 1
ATOM 951 C C . LEU A 1 125 ? -2.339 4.290 4.463 1.00 93.00 125 LEU A C 1
ATOM 953 O O . LEU A 1 125 ? -2.071 4.003 3.292 1.00 93.00 125 LEU A O 1
ATOM 957 N N . PHE A 1 126 ? -2.358 5.552 4.900 1.00 94.75 126 PHE A N 1
ATOM 958 C CA . PHE A 1 1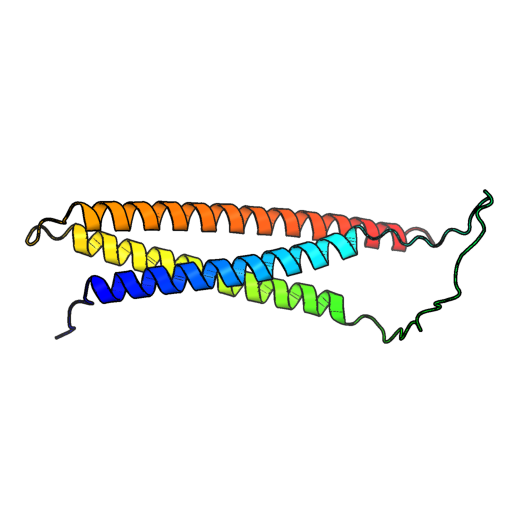26 ? -2.022 6.689 4.049 1.00 94.75 126 PHE A CA 1
ATOM 959 C C . PHE A 1 126 ? -0.563 6.636 3.583 1.00 94.75 126 PHE A C 1
ATOM 961 O O . PHE A 1 126 ? -0.300 6.805 2.389 1.00 94.75 126 PHE A O 1
ATOM 968 N N . ASP A 1 127 ? 0.370 6.354 4.494 1.00 94.88 127 ASP A N 1
ATOM 969 C CA . ASP A 1 127 ? 1.789 6.202 4.173 1.00 94.88 127 ASP A CA 1
ATOM 970 C C . ASP A 1 127 ? 2.019 5.043 3.191 1.00 94.88 127 ASP A C 1
ATOM 972 O O . ASP A 1 127 ? 2.640 5.257 2.149 1.00 94.88 127 ASP A O 1
ATOM 976 N N . PHE A 1 128 ? 1.431 3.863 3.428 1.00 92.19 128 PHE A N 1
ATOM 977 C CA . PHE A 1 128 ? 1.526 2.734 2.494 1.00 92.19 128 PHE A CA 1
ATOM 978 C C . PHE A 1 128 ? 0.974 3.074 1.110 1.00 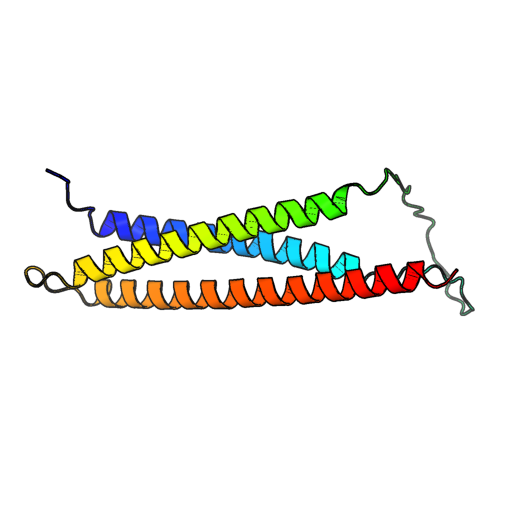92.19 128 PHE A C 1
ATOM 980 O O . PHE A 1 128 ? 1.602 2.769 0.097 1.00 92.19 128 PHE A O 1
ATOM 987 N N . THR A 1 129 ? -0.171 3.757 1.043 1.00 93.50 129 THR A N 1
ATOM 988 C CA . THR A 1 129 ? -0.769 4.177 -0.231 1.00 93.50 129 THR A CA 1
ATOM 989 C C . THR A 1 129 ? 0.136 5.159 -0.975 1.00 93.50 129 THR A C 1
ATOM 991 O O . THR A 1 129 ? 0.317 5.051 -2.192 1.00 93.50 129 THR A O 1
ATOM 994 N N . ARG A 1 130 ? 0.720 6.130 -0.263 1.00 95.06 130 ARG A N 1
ATOM 995 C CA . ARG A 1 130 ? 1.658 7.102 -0.838 1.00 95.06 130 ARG A CA 1
ATOM 996 C C . ARG A 1 130 ? 2.906 6.405 -1.369 1.00 95.06 130 ARG A C 1
ATOM 998 O O . ARG A 1 130 ? 3.306 6.659 -2.507 1.00 95.06 130 ARG A O 1
ATOM 1005 N N . ASP A 1 131 ? 3.508 5.546 -0.561 1.00 92.00 131 ASP A N 1
ATOM 1006 C CA . ASP A 1 131 ? 4.773 4.896 -0.882 1.00 92.00 131 ASP A CA 1
ATOM 1007 C C . ASP A 1 131 ? 4.593 3.898 -2.031 1.00 92.00 131 ASP A C 1
ATOM 1009 O O . ASP A 1 131 ? 5.382 3.899 -2.978 1.00 92.00 131 ASP A O 1
ATOM 1013 N N . PHE A 1 132 ? 3.484 3.156 -2.048 1.00 91.38 132 PHE A N 1
ATOM 1014 C CA . PHE A 1 132 ? 3.124 2.286 -3.163 1.00 91.38 132 PHE A CA 1
ATOM 1015 C C . PHE A 1 132 ? 2.940 3.063 -4.475 1.00 91.38 132 PHE A C 1
ATOM 1017 O O . PHE A 1 132 ? 3.524 2.706 -5.502 1.00 91.38 132 PHE A O 1
ATOM 1024 N N . ARG A 1 133 ? 2.213 4.190 -4.452 1.00 92.25 133 ARG A N 1
ATOM 1025 C CA . ARG A 1 133 ? 2.068 5.068 -5.630 1.00 92.25 133 ARG A CA 1
ATOM 1026 C C . ARG A 1 133 ? 3.411 5.594 -6.124 1.00 92.25 133 ARG A C 1
ATOM 1028 O O . ARG A 1 133 ? 3.657 5.600 -7.330 1.00 92.25 133 ARG A O 1
ATOM 1035 N N . ARG A 1 134 ? 4.286 6.020 -5.211 1.00 90.94 134 ARG A N 1
ATOM 1036 C CA . ARG A 1 134 ? 5.635 6.482 -5.554 1.00 90.94 134 ARG A CA 1
ATOM 1037 C C . ARG A 1 134 ? 6.428 5.378 -6.252 1.00 90.94 134 ARG A C 1
ATOM 1039 O O . ARG A 1 134 ? 7.028 5.636 -7.295 1.00 90.94 134 ARG A O 1
ATOM 1046 N N . SER A 1 135 ? 6.395 4.157 -5.725 1.00 87.69 135 SER A N 1
ATOM 1047 C CA . SER A 1 135 ? 7.097 3.019 -6.320 1.00 87.69 135 SER A CA 1
ATOM 1048 C C . SER A 1 135 ? 6.542 2.650 -7.705 1.00 87.69 135 SER A C 1
ATOM 1050 O O . SER A 1 135 ? 7.332 2.410 -8.617 1.00 87.69 135 SER A O 1
ATOM 1052 N N . LYS A 1 136 ? 5.216 2.712 -7.924 1.00 90.19 136 LYS A N 1
ATOM 1053 C CA . LYS A 1 136 ? 4.594 2.552 -9.261 1.00 90.19 136 LYS A CA 1
ATOM 1054 C C . LYS A 1 136 ? 5.106 3.586 -10.267 1.00 90.19 136 LYS A C 1
ATOM 1056 O O . LYS A 1 136 ? 5.473 3.231 -11.385 1.00 90.19 136 LYS A O 1
ATOM 1061 N N . THR A 1 137 ? 5.162 4.860 -9.881 1.00 90.06 137 THR A N 1
ATOM 1062 C CA . THR A 1 137 ? 5.658 5.932 -10.760 1.00 90.06 137 THR A CA 1
ATOM 1063 C C . THR A 1 137 ? 7.135 5.745 -11.103 1.00 90.06 137 THR A C 1
ATOM 1065 O O . THR A 1 137 ? 7.511 5.829 -12.271 1.00 90.06 137 THR A O 1
ATOM 1068 N N . ASN A 1 138 ? 7.967 5.425 -10.109 1.00 86.62 138 ASN A N 1
ATOM 1069 C CA . ASN A 1 138 ? 9.393 5.174 -10.322 1.00 86.62 138 ASN A CA 1
ATOM 1070 C C . ASN A 1 138 ? 9.634 4.019 -11.303 1.00 86.62 138 ASN A C 1
ATOM 1072 O O . ASN A 1 138 ? 10.502 4.124 -12.171 1.00 86.62 138 ASN A O 1
ATOM 1076 N N . LEU A 1 139 ? 8.856 2.940 -11.191 1.00 86.19 139 LEU A N 1
ATOM 1077 C CA . LEU A 1 139 ? 8.940 1.823 -12.122 1.00 86.19 139 LEU A CA 1
ATOM 1078 C C . LEU A 1 139 ? 8.521 2.229 -13.535 1.00 86.19 139 LEU A C 1
ATOM 1080 O O . LEU A 1 139 ? 9.243 1.925 -14.479 1.00 86.19 139 LEU A O 1
ATOM 1084 N N . ARG A 1 140 ? 7.384 2.914 -13.698 1.00 87.75 140 ARG A N 1
ATOM 1085 C CA . ARG A 1 140 ? 6.928 3.362 -15.024 1.00 87.75 140 ARG A CA 1
ATOM 1086 C C . ARG A 1 140 ? 8.014 4.167 -15.729 1.00 87.75 140 ARG A C 1
ATOM 1088 O O . ARG A 1 140 ? 8.397 3.822 -16.837 1.00 87.75 140 ARG A O 1
ATOM 1095 N N . HIS A 1 141 ? 8.632 5.116 -15.028 1.00 86.94 141 HIS A N 1
ATOM 1096 C CA . HIS A 1 141 ? 9.771 5.864 -15.563 1.00 86.94 141 HIS A CA 1
ATOM 1097 C C . HIS A 1 141 ? 10.990 4.994 -15.898 1.00 86.94 141 HIS A C 1
ATOM 1099 O O . HIS A 1 141 ? 11.761 5.331 -16.795 1.00 86.94 141 HIS A O 1
ATOM 1105 N N . ALA A 1 142 ? 11.224 3.902 -15.174 1.00 83.06 142 ALA A N 1
ATOM 1106 C CA . ALA A 1 142 ? 12.291 2.963 -15.497 1.00 83.06 142 ALA A CA 1
ATOM 1107 C C . ALA A 1 142 ? 11.983 2.140 -16.760 1.00 83.06 142 ALA A C 1
ATOM 1109 O O . ALA A 1 142 ? 12.871 1.944 -17.588 1.00 83.06 142 ALA A O 1
ATOM 1110 N N . ILE A 1 143 ? 10.733 1.706 -16.926 1.00 83.62 143 ILE A N 1
ATOM 1111 C CA . ILE A 1 143 ? 10.253 0.992 -18.114 1.00 83.62 143 ILE A CA 1
ATOM 1112 C C . ILE A 1 143 ? 10.281 1.912 -19.340 1.00 83.62 143 ILE A C 1
ATOM 1114 O O . ILE A 1 143 ? 10.850 1.533 -20.358 1.00 83.62 143 ILE A O 1
ATOM 1118 N N . ASP A 1 144 ? 9.771 3.139 -19.227 1.00 85.81 144 ASP A N 1
ATOM 1119 C CA . ASP A 1 144 ? 9.753 4.105 -20.331 1.00 85.81 144 ASP A CA 1
ATOM 1120 C C . ASP A 1 144 ? 11.176 4.428 -20.810 1.00 85.81 144 ASP A C 1
ATOM 1122 O O . ASP A 1 144 ? 11.462 4.401 -22.007 1.00 85.81 144 ASP A O 1
ATOM 1126 N N . ARG A 1 145 ? 12.107 4.683 -19.874 1.00 82.25 145 ARG A N 1
ATOM 1127 C CA . ARG A 1 145 ? 13.525 4.912 -20.205 1.00 82.25 145 ARG A CA 1
ATOM 1128 C C . ARG A 1 145 ? 14.140 3.719 -20.931 1.00 82.25 145 ARG A C 1
ATOM 1130 O O . ARG A 1 145 ? 14.873 3.910 -21.897 1.00 82.25 145 ARG A O 1
ATOM 1137 N N . ARG A 1 146 ? 13.828 2.501 -20.487 1.00 78.50 146 ARG A N 1
ATOM 1138 C CA . ARG A 1 146 ? 14.291 1.271 -21.134 1.00 78.50 146 ARG A CA 1
ATOM 1139 C C . ARG A 1 146 ? 13.775 1.155 -22.566 1.00 78.50 146 ARG A C 1
ATOM 1141 O O . ARG A 1 146 ? 14.555 0.852 -23.464 1.00 78.50 146 ARG A O 1
ATOM 1148 N N . ASP A 1 147 ? 12.481 1.363 -22.774 1.00 80.25 147 ASP A N 1
ATOM 1149 C CA . ASP A 1 147 ? 11.845 1.165 -24.077 1.00 80.25 147 ASP A CA 1
ATOM 1150 C C . ASP A 1 147 ? 12.338 2.213 -25.093 1.00 80.25 147 ASP A C 1
ATOM 1152 O O . ASP A 1 147 ? 12.596 1.882 -26.251 1.00 80.25 147 ASP A O 1
ATOM 1156 N N . LEU A 1 148 ? 12.602 3.448 -24.646 1.00 81.00 148 LEU A N 1
ATOM 1157 C CA . LEU A 1 148 ? 13.270 4.469 -25.460 1.00 81.00 148 LEU A CA 1
ATOM 1158 C C . LEU A 1 148 ? 14.680 4.035 -25.903 1.00 81.00 148 LEU A C 1
ATOM 1160 O O . LEU A 1 148 ? 15.012 4.165 -27.080 1.00 81.00 148 LEU A O 1
ATOM 1164 N N . LEU A 1 149 ? 15.502 3.490 -24.996 1.00 74.50 149 LEU A N 1
ATOM 1165 C CA . LEU A 1 149 ? 16.855 3.010 -25.325 1.00 74.50 149 LEU A CA 1
ATOM 1166 C C . LEU A 1 149 ? 16.834 1.807 -26.278 1.00 74.50 149 LEU A C 1
ATOM 1168 O O . LEU A 1 149 ? 17.631 1.754 -27.216 1.00 74.50 149 LEU A O 1
ATOM 1172 N N . GLY A 1 150 ? 15.910 0.866 -26.064 1.00 68.44 150 GLY A N 1
ATOM 1173 C CA . GLY A 1 150 ? 15.748 -0.307 -26.924 1.00 68.44 150 GLY A CA 1
ATOM 1174 C C . GLY A 1 150 ? 15.357 0.067 -28.355 1.00 68.44 150 GLY A C 1
ATOM 1175 O O . GLY A 1 150 ? 15.908 -0.485 -29.308 1.00 68.44 150 GLY A O 1
ATOM 1176 N N . ASN A 1 151 ? 14.462 1.045 -28.512 1.00 68.06 151 ASN A N 1
ATOM 1177 C CA . ASN A 1 151 ? 14.030 1.511 -29.828 1.00 68.06 151 ASN A CA 1
ATOM 1178 C C . ASN A 1 151 ? 15.143 2.276 -30.565 1.00 68.06 151 ASN A C 1
ATOM 1180 O O . ASN A 1 151 ? 15.333 2.057 -31.758 1.00 68.06 151 ASN A O 1
ATOM 1184 N N . VAL A 1 152 ? 15.922 3.114 -29.868 1.00 66.62 152 VAL A N 1
ATOM 1185 C CA . VAL A 1 152 ? 17.059 3.843 -30.467 1.00 66.62 152 VAL A CA 1
ATOM 1186 C C . VAL A 1 152 ? 18.173 2.890 -30.917 1.00 66.62 152 VAL A C 1
AT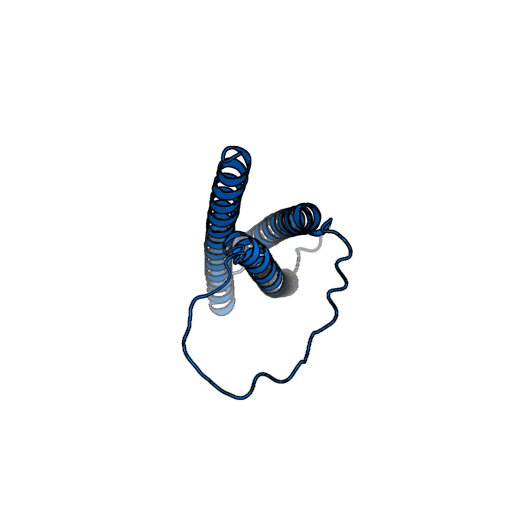OM 1188 O O . VAL A 1 152 ? 18.717 3.060 -32.004 1.00 66.62 152 VAL A O 1
ATOM 1191 N N . GLN A 1 153 ? 18.502 1.857 -30.133 1.00 61.88 153 GLN A N 1
ATOM 1192 C CA . GLN A 1 153 ? 19.512 0.861 -30.528 1.00 61.88 153 GLN A CA 1
ATOM 1193 C C . GLN A 1 153 ? 19.104 0.032 -31.758 1.00 61.88 153 GLN A C 1
ATOM 1195 O O . GLN A 1 153 ? 19.976 -0.464 -32.468 1.00 61.88 153 GLN A O 1
ATOM 1200 N N . GLY A 1 154 ? 17.802 -0.138 -32.009 1.00 61.75 154 GLY A N 1
ATOM 1201 C CA . GLY A 1 154 ? 17.296 -0.854 -33.182 1.00 61.75 154 GLY A CA 1
ATOM 1202 C C . GLY A 1 154 ? 17.392 -0.066 -34.493 1.00 61.75 154 GLY A C 1
ATOM 1203 O O . GLY A 1 154 ? 17.520 -0.685 -35.546 1.00 61.75 154 GLY A O 1
ATOM 1204 N N . ASP A 1 155 ? 17.351 1.267 -34.421 1.00 64.12 155 ASP A N 1
ATOM 1205 C CA . ASP A 1 155 ? 17.330 2.177 -35.579 1.00 64.12 155 ASP A CA 1
ATOM 1206 C C . ASP A 1 155 ? 18.741 2.567 -36.065 1.00 64.12 155 ASP A C 1
ATOM 1208 O O . ASP A 1 155 ? 18.935 2.966 -37.209 1.00 64.12 155 ASP A O 1
ATOM 1212 N N . ILE A 1 156 ? 19.764 2.399 -35.216 1.00 63.12 156 ILE A N 1
ATOM 1213 C CA . ILE A 1 156 ? 21.175 2.563 -35.593 1.00 63.12 156 ILE A CA 1
ATOM 1214 C C . ILE A 1 156 ? 21.654 1.258 -36.250 1.00 63.12 156 ILE A C 1
ATOM 1216 O O . ILE A 1 156 ? 22.288 0.419 -35.603 1.00 63.12 156 ILE A O 1
ATOM 1220 N N . LYS A 1 157 ? 21.333 1.050 -37.528 1.00 47.03 157 LYS A N 1
ATOM 1221 C CA . LYS A 1 157 ? 21.917 -0.027 -38.340 1.00 47.03 157 LYS A CA 1
ATOM 1222 C C . LYS A 1 157 ? 22.058 0.348 -39.805 1.00 47.03 157 LYS A C 1
ATOM 1224 O O . LYS A 1 157 ? 21.111 0.943 -40.356 1.00 47.03 157 LYS A O 1
#

Secondary structure (DSSP, 8-state):
--PPPPHHHHHHHHHHHHHHHHHHHHHHHHHHHHHHHHHH-----------------------------HHHHHHHHHHHHHHHHHHHHHHHHHHHHHHHHHHT-TTSPPPHHHHHHHHHHHHHHHHHHHHHHHHHHHHHHHHHHHHHHHHHHHH--